Protein AF-A0A258JE31-F1 (afdb_monomer_lite)

Radius of gyration: 30.93 Å; chains: 1; bounding box: 71×63×74 Å

pLDDT: mean 83.49, std 15.11, range [40.56, 97.75]

Foldseek 3Di:
DPVVVVVVVVVVVVVVVPDPPPPPDDDDPPPQQAADPLLVVLLVCCLPPPPCLVVFPSSDPVLPPDSSSVRVVSPPDDSQRSNVVRDDPDPPPNPQDDDDDPPDPPDVCNNVVVDDDQQWDWDWDQPDPVSPDIDTDTPDGHPPGNVNVD

Sequence (150 aa):
MKLKYLILILLVGLAFTSCSKDSDSDSDSNETVVPDEINDFVWKAMNSWYYWQSNVANLSDSKITSSNNYANFINGKTPDALFYSLLYQRGTVDKFSWIENSNEVVNVSKIAEVKKSGGFSYGVYPKDAASINLVALINYVVPGSAADLA

Secondary structure (DSSP, 8-state):
--HHHHHHHHHHHHHTS----------------PPPHHHHHHHHHHHHH-TTGGG-GGGSGGGGGSHHHHHHHHTTS-HHHHHHHTSSSBTTTB-S-----S-S---HHHHTT-----SEEEEEEESSTTS-SEEEEEEEE-TTSTTT--

Structure (mmCIF, N/CA/C/O backbone):
data_AF-A0A258JE31-F1
#
_entry.id   AF-A0A258JE31-F1
#
loop_
_atom_site.group_PDB
_atom_site.id
_atom_site.type_symbol
_atom_site.label_atom_id
_atom_site.label_alt_id
_atom_site.label_comp_id
_atom_site.label_asym_id
_atom_site.label_entity_id
_atom_site.label_seq_id
_atom_site.pdbx_PDB_ins_code
_atom_site.Cartn_x
_atom_site.Cartn_y
_atom_site.Cartn_z
_atom_site.occupancy
_atom_site.B_iso_or_equiv
_atom_site.auth_seq_id
_atom_site.auth_comp_id
_atom_site.auth_asym_id
_atom_site.auth_atom_id
_atom_site.pdbx_PDB_model_num
ATOM 1 N N . MET A 1 1 ? -33.843 49.258 38.416 1.00 54.94 1 MET A N 1
ATOM 2 C CA . MET A 1 1 ? -33.015 49.046 37.203 1.00 54.94 1 MET A CA 1
ATOM 3 C C . MET A 1 1 ? -33.935 48.713 36.038 1.00 54.94 1 MET A C 1
ATOM 5 O O . MET A 1 1 ? -34.836 47.908 36.224 1.00 54.94 1 MET A O 1
ATOM 9 N N . LYS A 1 2 ? -33.799 49.378 34.880 1.00 67.19 2 LYS A N 1
ATOM 10 C CA . LYS A 1 2 ? -34.720 49.165 33.745 1.00 67.19 2 LYS A CA 1
ATOM 11 C C . LYS A 1 2 ? -34.589 47.719 33.242 1.00 67.19 2 LYS A C 1
ATOM 13 O O . LYS A 1 2 ? -33.467 47.260 33.065 1.00 67.19 2 LYS A O 1
ATOM 18 N N . LEU A 1 3 ? -35.712 47.043 32.979 1.00 76.75 3 LEU A N 1
ATOM 19 C CA . LEU A 1 3 ? -35.808 45.629 32.562 1.00 76.75 3 LEU A CA 1
ATOM 20 C C . LEU A 1 3 ? -34.824 45.238 31.437 1.00 76.75 3 LEU A C 1
ATOM 22 O O . LEU A 1 3 ? -34.307 44.128 31.410 1.00 76.75 3 LEU A O 1
ATOM 26 N N . LYS A 1 4 ? -34.487 46.196 30.565 1.00 70.75 4 LYS A N 1
ATOM 27 C CA . LYS A 1 4 ? -33.494 46.054 29.488 1.00 70.75 4 LYS A CA 1
ATOM 28 C C . LYS A 1 4 ? -32.082 45.708 29.989 1.00 70.75 4 LYS A C 1
ATOM 30 O O . LYS A 1 4 ? -31.396 44.918 29.355 1.00 70.75 4 LYS A O 1
ATOM 35 N N . TYR A 1 5 ? -31.663 46.257 31.129 1.00 79.19 5 TYR A N 1
ATOM 36 C CA . TYR A 1 5 ? -30.357 45.953 31.725 1.00 79.19 5 TYR A CA 1
ATOM 37 C C . TYR A 1 5 ? -30.337 44.570 32.382 1.00 79.19 5 TYR A C 1
ATOM 39 O O . TYR A 1 5 ? -29.302 43.918 32.391 1.00 79.19 5 TYR A O 1
ATOM 47 N N . LEU A 1 6 ? -31.486 44.099 32.875 1.00 78.69 6 LEU A N 1
ATOM 48 C CA . LEU A 1 6 ? -31.613 42.774 33.483 1.00 78.69 6 LEU A CA 1
ATOM 49 C C . LEU A 1 6 ? -31.505 41.665 32.422 1.00 78.69 6 LEU A C 1
ATOM 51 O O . LEU A 1 6 ? -30.818 40.673 32.642 1.00 78.69 6 LEU A O 1
ATOM 55 N N . ILE A 1 7 ? -32.087 41.882 31.238 1.00 81.31 7 ILE A N 1
ATOM 56 C CA . ILE A 1 7 ? -31.963 40.969 30.088 1.00 81.31 7 ILE A CA 1
ATOM 57 C C . ILE A 1 7 ? -30.520 40.927 29.559 1.00 81.31 7 ILE A C 1
ATOM 59 O O . ILE A 1 7 ? -30.019 39.854 29.231 1.00 81.31 7 ILE A O 1
ATOM 63 N N . LEU A 1 8 ? -29.830 42.072 29.517 1.00 79.31 8 LEU A N 1
ATOM 64 C CA . LEU A 1 8 ? -28.434 42.142 29.072 1.00 79.31 8 LEU A CA 1
ATOM 65 C C . LEU A 1 8 ? -27.493 41.376 30.019 1.00 79.31 8 LEU A C 1
ATOM 67 O O . LEU A 1 8 ? -26.612 40.657 29.561 1.00 79.31 8 LEU A O 1
ATOM 71 N N . ILE A 1 9 ? -27.706 41.493 31.333 1.00 81.44 9 ILE A N 1
ATOM 72 C CA . ILE A 1 9 ? -26.916 40.780 32.349 1.00 81.44 9 ILE A CA 1
ATOM 73 C C . ILE A 1 9 ? -27.162 39.267 32.276 1.00 81.44 9 ILE A C 1
ATOM 75 O O . ILE A 1 9 ? -26.215 38.492 32.389 1.00 81.44 9 ILE A O 1
ATOM 79 N N . LEU A 1 10 ? -28.405 38.843 32.024 1.00 79.81 10 LEU A N 1
ATOM 80 C CA . LEU A 1 10 ? -28.740 37.432 31.832 1.00 79.81 10 LEU A CA 1
ATOM 81 C C . LEU A 1 10 ? -28.032 36.851 30.596 1.00 79.81 10 LEU A C 1
ATOM 83 O O . LEU A 1 10 ? -27.418 35.793 30.685 1.00 79.81 10 LEU A O 1
ATOM 87 N N . LEU A 1 11 ? -28.050 37.562 29.464 1.00 77.69 11 LEU A N 1
ATOM 88 C CA . LEU A 1 11 ? -27.433 37.096 28.216 1.00 77.69 11 LEU A CA 1
ATOM 89 C C . LEU A 1 11 ? -25.903 36.961 28.329 1.00 77.69 11 LEU A C 1
ATOM 91 O O . LEU A 1 11 ? -25.328 35.999 27.826 1.00 77.69 11 LEU A O 1
ATOM 95 N N . VAL A 1 12 ? -25.248 37.897 29.026 1.00 78.00 12 VAL A N 1
ATOM 96 C CA . VAL A 1 12 ? -23.799 37.844 29.285 1.00 78.00 12 VAL A CA 1
ATOM 97 C C . VAL A 1 12 ? -23.451 36.727 30.276 1.00 78.00 12 VAL A C 1
ATOM 99 O O . VAL A 1 12 ? -22.416 36.088 30.124 1.00 78.00 12 VAL A O 1
ATOM 102 N N . GLY A 1 13 ? -24.325 36.430 31.244 1.00 76.06 13 GLY A N 1
ATOM 103 C CA . GLY A 1 13 ? -24.140 35.323 32.188 1.00 76.06 13 GLY A CA 1
ATOM 104 C C . GLY A 1 13 ? -24.158 33.940 31.528 1.00 76.06 13 GLY A C 1
ATOM 105 O O . GLY A 1 13 ? -23.330 33.097 31.868 1.00 76.06 13 GLY A O 1
ATOM 106 N N . LEU A 1 14 ? -25.038 33.709 30.544 1.00 71.19 14 LEU A N 1
ATOM 107 C CA . LEU A 1 14 ? -25.089 32.425 29.829 1.00 71.19 14 LEU A CA 1
ATOM 108 C C . LEU A 1 14 ? -23.848 32.169 28.954 1.00 71.19 14 LEU A C 1
ATOM 110 O O . LEU A 1 14 ? -23.468 31.011 28.777 1.00 71.19 14 LEU A O 1
ATOM 114 N N . ALA A 1 15 ? -23.171 33.216 28.467 1.00 69.75 15 ALA A N 1
ATOM 115 C CA . ALA A 1 15 ? -21.972 33.080 27.634 1.00 69.75 15 ALA A CA 1
ATOM 116 C C . ALA A 1 15 ? -20.765 32.467 28.377 1.00 69.75 15 ALA A C 1
ATOM 118 O O . ALA A 1 15 ? -19.883 31.898 27.739 1.00 69.75 15 ALA A O 1
ATOM 119 N N . PHE A 1 16 ? -20.738 32.520 29.716 1.00 63.50 16 PHE A N 1
ATOM 120 C CA . PHE A 1 16 ? -19.674 31.919 30.533 1.00 63.50 16 PHE A CA 1
ATOM 121 C C . PHE A 1 16 ? -19.959 30.471 30.967 1.00 63.50 16 PHE A C 1
ATOM 123 O O . PHE A 1 16 ? -19.114 29.854 31.609 1.00 63.50 16 PHE A O 1
ATOM 130 N N . THR A 1 17 ? -21.114 29.901 30.603 1.00 65.44 17 THR A N 1
ATOM 131 C CA . THR A 1 17 ? -21.484 28.519 30.977 1.00 65.44 17 THR A CA 1
ATOM 132 C C . THR A 1 17 ? -21.013 27.454 29.979 1.00 65.44 17 THR A C 1
ATOM 134 O O . THR A 1 17 ? -21.121 26.267 30.262 1.00 65.44 17 THR A O 1
ATOM 137 N N . SER A 1 18 ? -20.420 27.844 28.842 1.00 58.00 18 SER A N 1
ATOM 138 C CA . SER A 1 18 ? -19.983 26.909 27.787 1.00 58.00 18 SER A CA 1
ATOM 139 C C . SER A 1 18 ? -18.601 26.274 28.021 1.00 58.00 18 SER A C 1
ATOM 141 O O . SER A 1 18 ? -17.987 25.773 27.081 1.00 58.00 18 SER A O 1
ATOM 143 N N . CYS A 1 19 ? -18.089 26.289 29.252 1.00 60.62 19 CYS A N 1
ATOM 144 C CA . CYS A 1 19 ? -16.844 25.609 29.604 1.00 60.62 19 CYS A CA 1
ATOM 145 C C . CYS A 1 19 ? -17.129 24.526 30.649 1.00 60.62 19 CYS A C 1
ATOM 147 O O . CYS A 1 19 ? -16.743 24.646 31.810 1.00 60.62 19 CYS A O 1
ATOM 149 N N . SER A 1 20 ? -17.829 23.466 30.241 1.00 59.19 20 SER A N 1
ATOM 150 C CA . SER A 1 20 ? -17.734 22.184 30.935 1.00 59.19 20 SER A CA 1
ATOM 151 C C . SER A 1 20 ? -16.407 21.552 30.523 1.00 59.19 20 SER A C 1
ATOM 153 O O . SER A 1 20 ? -16.285 20.961 29.452 1.00 59.19 20 SER A O 1
ATOM 155 N N . LYS A 1 21 ? -15.377 21.717 31.353 1.00 52.28 21 LYS A N 1
ATOM 156 C CA . LYS A 1 21 ? -14.324 20.706 31.390 1.00 52.28 21 LYS A CA 1
ATOM 157 C C . LYS A 1 21 ? -14.984 19.475 31.987 1.00 52.28 21 LYS A C 1
ATOM 159 O O . LYS A 1 21 ? -15.383 19.537 33.148 1.00 52.28 21 LYS A O 1
ATOM 164 N N . ASP A 1 22 ? -15.115 18.414 31.198 1.00 49.81 22 ASP A N 1
ATOM 165 C CA . ASP A 1 22 ? -15.256 17.074 31.753 1.00 49.81 22 ASP A CA 1
ATOM 166 C C . ASP A 1 22 ? -14.031 16.864 32.642 1.00 49.81 22 ASP A C 1
ATOM 168 O O . ASP A 1 22 ? -12.906 16.652 32.190 1.00 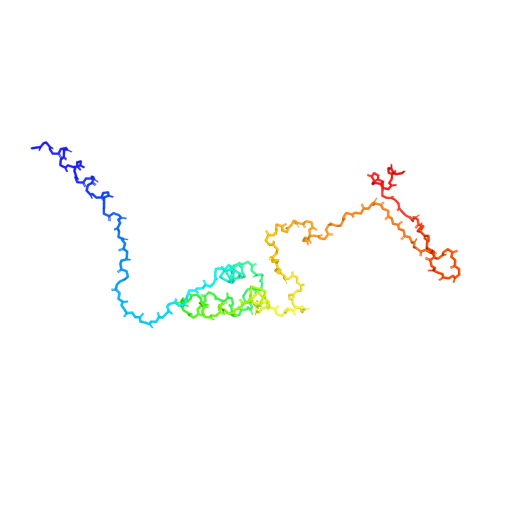49.81 22 ASP A O 1
ATOM 172 N N . SER A 1 23 ? -14.217 17.107 33.933 1.00 47.44 23 SER A N 1
ATOM 173 C CA . SER A 1 23 ? -13.282 16.680 34.949 1.00 47.44 23 SER A CA 1
ATOM 174 C C . SER A 1 23 ? -13.490 15.182 35.073 1.00 47.44 23 SER A C 1
ATOM 176 O O . SER A 1 23 ? -14.319 14.745 35.869 1.00 47.44 23 SER A O 1
ATOM 178 N N . ASP A 1 24 ? -12.755 14.425 34.257 1.00 48.91 24 ASP A N 1
ATOM 179 C CA . ASP A 1 24 ? -12.493 13.011 34.491 1.00 48.91 24 ASP A CA 1
ATOM 180 C C . ASP A 1 24 ? -11.823 12.908 35.862 1.00 48.91 24 ASP A C 1
ATOM 182 O O . ASP A 1 24 ? -10.625 13.113 36.057 1.00 48.91 24 ASP A O 1
ATOM 186 N N . SER A 1 25 ? -12.662 12.721 36.865 1.00 53.06 25 SER A N 1
ATOM 187 C CA . SER A 1 25 ? -12.295 12.377 38.221 1.00 53.06 25 SER A CA 1
ATOM 188 C C . SER A 1 25 ? -13.105 11.144 38.544 1.00 53.06 25 SER A C 1
ATOM 190 O O . SER A 1 25 ? -14.158 11.244 39.154 1.00 53.06 25 SER A O 1
ATOM 192 N N . ASP A 1 26 ? -12.623 9.998 38.079 1.00 42.78 26 ASP A N 1
ATOM 193 C CA . ASP A 1 26 ? -12.615 8.827 38.933 1.00 42.78 26 ASP A CA 1
ATOM 194 C C . ASP A 1 26 ? -11.519 7.855 38.514 1.00 42.78 26 ASP A C 1
ATOM 196 O O . ASP A 1 26 ? -11.325 7.494 37.356 1.00 42.78 26 ASP A O 1
ATOM 200 N N . SER A 1 27 ? -10.763 7.502 39.540 1.00 44.00 27 SER A N 1
ATOM 201 C CA . SER A 1 27 ? -9.782 6.448 39.616 1.00 44.00 27 SER A CA 1
ATOM 202 C C . SER A 1 27 ? -10.316 5.133 39.056 1.00 44.00 27 SER A C 1
ATOM 204 O O . SER A 1 27 ? -11.028 4.405 39.739 1.00 44.00 27 SER A O 1
ATOM 206 N N . ASP A 1 28 ? -9.864 4.774 37.864 1.00 40.56 28 ASP A N 1
ATOM 207 C CA . ASP A 1 28 ? -9.651 3.376 37.538 1.00 40.56 28 ASP A CA 1
ATOM 208 C C . ASP A 1 28 ? -8.247 3.251 36.958 1.00 40.56 28 ASP A C 1
ATOM 210 O O . ASP A 1 28 ? -7.898 3.859 35.949 1.00 40.56 28 ASP A O 1
ATOM 214 N N . SER A 1 29 ? -7.399 2.498 37.644 1.00 43.31 29 SER A N 1
ATOM 215 C CA . SER A 1 29 ? -6.040 2.152 37.230 1.00 43.31 29 SER A CA 1
ATOM 216 C C . SER A 1 29 ? -6.039 1.157 36.063 1.00 43.31 29 SER A C 1
ATOM 218 O O . SER A 1 29 ? -5.246 0.219 36.036 1.00 43.31 29 SER A O 1
ATOM 220 N N . ASN A 1 30 ? -6.947 1.339 35.111 1.00 50.06 30 ASN A N 1
ATOM 221 C CA . ASN A 1 30 ? -6.887 0.724 33.805 1.00 50.06 30 ASN A CA 1
ATOM 222 C C . ASN A 1 30 ? -6.186 1.748 32.919 1.00 50.06 30 ASN A C 1
ATOM 224 O O . ASN A 1 30 ? -6.796 2.741 32.539 1.00 50.06 30 ASN A O 1
ATOM 228 N N . GLU A 1 31 ? -4.891 1.556 32.651 1.00 58.56 31 GLU A N 1
ATOM 229 C CA . GLU A 1 31 ? -4.187 2.340 31.633 1.00 58.56 31 GLU A CA 1
ATOM 230 C C . GLU A 1 31 ? -5.026 2.319 30.352 1.00 58.56 31 GLU A C 1
ATOM 232 O O . GLU A 1 31 ? -5.123 1.294 29.675 1.00 58.56 31 GLU A O 1
ATOM 237 N N . THR A 1 32 ? -5.698 3.429 30.048 1.00 66.88 32 THR A N 1
ATOM 238 C CA . THR A 1 32 ? -6.474 3.557 28.822 1.00 66.88 32 THR A CA 1
ATOM 239 C C . THR A 1 32 ? -5.480 3.501 27.675 1.00 66.88 32 THR A C 1
ATOM 241 O O . THR A 1 32 ? -4.732 4.453 27.451 1.00 66.88 32 THR A O 1
ATOM 244 N N . VAL A 1 33 ? -5.418 2.366 26.976 1.00 82.06 33 VAL A N 1
ATOM 245 C CA . VAL A 1 33 ? -4.473 2.198 25.874 1.00 82.06 33 VAL A CA 1
ATOM 246 C C . VAL A 1 33 ? -4.906 3.135 24.752 1.00 82.06 33 VAL A C 1
ATOM 248 O O . VAL A 1 33 ? -5.991 2.994 24.187 1.00 82.06 33 VAL A O 1
ATOM 251 N N . VAL A 1 34 ? -4.064 4.124 24.457 1.00 89.38 34 VAL A N 1
ATOM 252 C CA . VAL A 1 34 ? -4.301 5.098 23.388 1.00 89.38 34 VAL A CA 1
ATOM 253 C C . VAL A 1 34 ? -3.829 4.495 22.059 1.00 89.38 34 VAL A C 1
ATOM 255 O O . VAL A 1 34 ? -2.730 3.935 22.018 1.00 89.38 34 VAL A O 1
ATOM 258 N N . PRO A 1 35 ? -4.625 4.560 20.976 1.00 91.69 35 PRO A N 1
ATOM 259 C CA . PRO A 1 35 ? -4.191 4.096 19.663 1.00 91.69 35 PRO A CA 1
ATOM 260 C C . PRO A 1 35 ? -3.017 4.937 19.143 1.00 91.69 35 PRO A C 1
ATOM 262 O O . PRO A 1 35 ? -3.058 6.163 19.211 1.00 91.69 35 PRO A O 1
ATOM 265 N N . ASP A 1 36 ? -1.992 4.285 18.599 1.00 94.88 36 ASP A N 1
ATOM 266 C CA . ASP A 1 36 ? -0.911 4.951 17.874 1.00 94.88 36 ASP A CA 1
ATOM 267 C C . ASP A 1 36 ? -1.480 5.696 16.658 1.00 94.88 36 ASP A C 1
ATOM 269 O O . ASP A 1 36 ? -2.203 5.113 15.851 1.00 94.88 36 ASP A O 1
ATOM 273 N N . GLU A 1 37 ? -1.163 6.986 16.531 1.00 94.62 37 GLU A N 1
ATOM 274 C CA . GLU A 1 37 ? -1.783 7.874 15.540 1.00 94.62 37 GLU A CA 1
ATOM 275 C C . GLU A 1 37 ? -1.518 7.430 14.095 1.00 94.62 37 GLU A C 1
ATOM 277 O O . GLU A 1 37 ? -2.396 7.535 13.235 1.00 94.62 37 GLU A O 1
ATOM 282 N N . ILE A 1 38 ? -0.322 6.900 13.816 1.00 94.06 38 ILE A N 1
ATOM 283 C CA . ILE A 1 38 ? 0.059 6.468 12.468 1.00 94.06 38 ILE A CA 1
ATOM 284 C C . ILE A 1 38 ? -0.682 5.178 12.118 1.00 94.06 38 ILE A C 1
ATOM 286 O O . ILE A 1 38 ? -1.265 5.058 11.039 1.00 94.06 38 ILE A O 1
ATOM 290 N N . ASN A 1 39 ? -0.705 4.219 13.038 1.00 95.94 39 ASN A N 1
ATOM 291 C CA . ASN A 1 39 ? -1.441 2.975 12.858 1.00 95.94 39 ASN A CA 1
ATOM 292 C C . ASN A 1 39 ? -2.958 3.203 12.780 1.00 95.94 39 ASN A C 1
ATOM 294 O O . ASN A 1 39 ? -3.636 2.529 12.002 1.00 95.94 39 ASN A O 1
ATOM 298 N N . ASP A 1 40 ? -3.490 4.166 13.534 1.00 96.38 40 ASP A N 1
ATOM 299 C CA . ASP A 1 40 ? -4.894 4.575 13.471 1.00 96.38 40 ASP A CA 1
ATOM 300 C C . ASP A 1 40 ? -5.238 5.148 12.094 1.00 96.38 40 ASP A C 1
ATOM 302 O O . ASP A 1 40 ? -6.233 4.751 11.483 1.00 96.38 40 ASP A O 1
ATOM 306 N N . PHE A 1 41 ? -4.372 6.011 11.555 1.00 95.25 41 PHE A N 1
ATOM 307 C CA . PHE A 1 41 ? -4.503 6.516 10.193 1.00 95.25 41 PHE A CA 1
ATOM 308 C C . PHE A 1 41 ? -4.490 5.382 9.158 1.00 95.25 41 PHE A C 1
ATOM 310 O O . PHE A 1 41 ? -5.382 5.325 8.309 1.00 95.25 41 PHE A O 1
ATOM 317 N N . VAL A 1 42 ? -3.528 4.454 9.245 1.00 96.00 42 VAL A N 1
ATOM 318 C CA . VAL A 1 42 ? -3.435 3.304 8.330 1.00 96.00 42 VAL A CA 1
ATOM 319 C C . VAL A 1 42 ? -4.707 2.465 8.385 1.00 96.00 42 VAL A C 1
ATOM 321 O O . VAL A 1 42 ? -5.302 2.183 7.343 1.00 96.00 42 VAL A O 1
ATOM 324 N N . TRP A 1 43 ? -5.162 2.091 9.583 1.00 97.50 43 TRP A N 1
ATOM 325 C CA . TRP A 1 43 ? -6.348 1.253 9.729 1.00 97.50 43 TRP A CA 1
ATOM 326 C C . TRP A 1 43 ? -7.603 1.950 9.198 1.00 97.50 43 TRP A C 1
ATOM 328 O O . TRP A 1 43 ? -8.340 1.347 8.421 1.00 97.50 43 TRP A O 1
ATOM 338 N N . LYS A 1 44 ? -7.825 3.226 9.542 1.00 96.19 44 LYS A N 1
ATOM 339 C CA . LYS A 1 44 ? -8.983 4.002 9.066 1.00 96.19 44 LYS A CA 1
ATOM 340 C C . LYS A 1 44 ? -8.970 4.197 7.554 1.00 96.19 44 LYS A C 1
ATOM 342 O O . LYS A 1 44 ? -10.006 4.047 6.908 1.00 96.19 44 LYS A O 1
ATOM 347 N N . ALA A 1 45 ? -7.809 4.491 6.969 1.00 95.56 45 ALA A N 1
ATOM 348 C CA . ALA A 1 45 ? -7.672 4.616 5.522 1.00 95.56 45 ALA A CA 1
ATOM 349 C C . ALA A 1 45 ? -8.026 3.298 4.820 1.00 95.56 45 ALA A C 1
ATOM 351 O O . ALA A 1 45 ? -8.769 3.303 3.839 1.00 95.56 45 ALA A O 1
ATOM 352 N N . MET A 1 46 ? -7.565 2.164 5.355 1.00 97.38 46 MET A N 1
ATOM 353 C CA . MET A 1 46 ? -7.914 0.850 4.819 1.00 97.38 46 MET A CA 1
ATOM 354 C C . MET A 1 46 ? -9.388 0.501 5.034 1.00 97.38 46 MET A C 1
ATOM 356 O O . MET A 1 46 ? -10.038 0.018 4.116 1.00 97.38 46 MET A O 1
ATOM 360 N N . ASN A 1 47 ? -9.950 0.779 6.206 1.00 97.06 47 ASN A N 1
ATOM 361 C CA . ASN A 1 47 ? -11.368 0.563 6.481 1.00 97.06 47 ASN A CA 1
ATOM 362 C C . ASN A 1 47 ? -12.274 1.394 5.546 1.00 97.06 47 ASN A C 1
ATOM 364 O O . ASN A 1 47 ? -13.324 0.915 5.135 1.00 97.06 47 ASN A O 1
ATOM 368 N N . SER A 1 48 ? -11.856 2.599 5.148 1.00 95.31 48 SER A N 1
ATOM 369 C CA . SER A 1 48 ? -12.681 3.476 4.310 1.00 95.31 48 SER A CA 1
ATOM 370 C C . SER A 1 48 ? -12.467 3.309 2.800 1.00 95.31 48 SER A C 1
ATOM 372 O O . SER A 1 48 ? -13.437 3.401 2.050 1.00 95.31 48 SER A O 1
ATOM 374 N N . TRP A 1 49 ? -11.230 3.112 2.335 1.00 95.00 49 TRP A N 1
ATOM 375 C CA . TRP A 1 49 ? -10.880 3.217 0.906 1.00 95.00 49 TRP A CA 1
ATOM 376 C C . TRP A 1 49 ? -10.427 1.906 0.269 1.00 95.00 49 TRP A C 1
ATOM 378 O O . TRP A 1 49 ? -10.276 1.835 -0.953 1.00 95.00 49 TRP A O 1
ATOM 388 N N . TYR A 1 50 ? -10.174 0.867 1.062 1.00 96.81 50 TYR A N 1
ATOM 389 C CA . TYR A 1 50 ? -9.669 -0.384 0.520 1.00 96.81 50 TYR A CA 1
ATOM 390 C C . TYR A 1 50 ? -10.758 -1.126 -0.258 1.00 96.81 50 TYR A C 1
ATOM 392 O O . TYR A 1 50 ? -11.806 -1.474 0.281 1.00 96.81 50 TYR A O 1
ATOM 400 N N . TYR A 1 51 ? -10.487 -1.425 -1.528 1.00 96.19 51 TYR A N 1
ATOM 401 C CA . TYR A 1 51 ? -11.457 -2.062 -2.422 1.00 96.19 51 TYR A CA 1
ATOM 402 C C . TYR A 1 51 ? -11.992 -3.402 -1.881 1.00 96.19 51 TYR A C 1
ATOM 404 O O . TYR A 1 51 ? -13.187 -3.675 -1.972 1.00 96.19 51 TYR A O 1
ATOM 412 N N . TRP A 1 52 ? -11.130 -4.220 -1.266 1.00 97.19 52 TRP A N 1
ATOM 413 C CA . TRP A 1 52 ? -11.506 -5.521 -0.693 1.00 97.19 52 TRP A CA 1
ATOM 414 C C . TRP A 1 52 ? -11.846 -5.460 0.801 1.00 97.19 52 TRP A C 1
ATOM 416 O O . TRP A 1 52 ? -11.809 -6.489 1.476 1.00 97.19 52 TRP A O 1
ATOM 426 N N . GLN A 1 53 ? -12.177 -4.284 1.342 1.00 96.50 53 GLN A N 1
ATOM 427 C CA . GLN A 1 53 ? -12.464 -4.119 2.770 1.00 96.50 53 GLN A CA 1
ATOM 428 C C . GLN A 1 53 ? -13.497 -5.130 3.287 1.00 96.50 53 GLN A C 1
ATOM 430 O O . GLN A 1 53 ? -13.266 -5.766 4.316 1.00 96.50 53 GLN A O 1
ATOM 435 N N . SER A 1 54 ? -14.572 -5.366 2.528 1.00 96.56 54 SER A N 1
ATOM 436 C CA . SER A 1 54 ? -15.641 -6.306 2.903 1.00 96.56 54 SER A CA 1
ATOM 437 C C . SER A 1 54 ? -15.178 -7.761 3.071 1.00 96.56 54 SER A C 1
ATOM 439 O O . SER A 1 54 ? -15.839 -8.555 3.739 1.00 96.56 54 SER A O 1
ATOM 441 N N . ASN A 1 55 ? -14.030 -8.127 2.494 1.00 97.38 55 ASN A N 1
ATOM 442 C CA . ASN A 1 55 ? -13.460 -9.468 2.577 1.00 97.38 55 ASN A CA 1
ATOM 443 C C . ASN A 1 55 ? -12.462 -9.631 3.734 1.00 97.38 55 ASN A C 1
ATOM 445 O O . ASN A 1 55 ? -11.969 -10.738 3.964 1.00 97.38 55 ASN A O 1
ATOM 449 N N . VAL A 1 56 ? -12.157 -8.557 4.467 1.00 96.62 56 VAL A N 1
ATOM 450 C CA . VAL A 1 56 ? -11.171 -8.548 5.550 1.00 96.62 56 VAL A CA 1
ATOM 451 C C . VAL A 1 56 ? -11.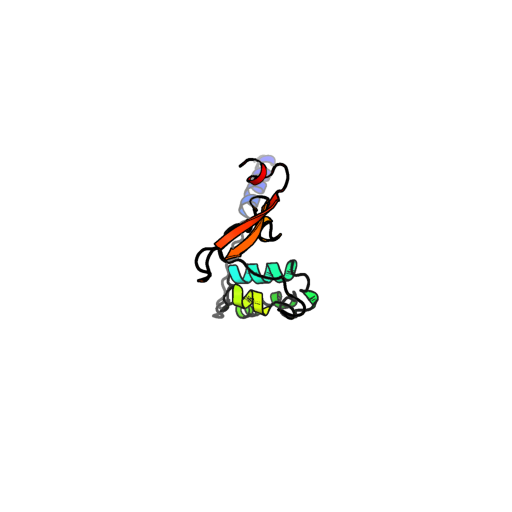873 -8.264 6.873 1.00 96.62 56 VAL A C 1
ATOM 453 O O . VAL A 1 56 ? -12.142 -7.123 7.232 1.00 96.62 56 VAL A O 1
ATOM 456 N N . ALA A 1 57 ? -12.105 -9.312 7.667 1.00 95.75 57 ALA A N 1
ATOM 457 C CA . ALA A 1 57 ? -12.789 -9.196 8.962 1.00 95.75 57 ALA A CA 1
ATOM 458 C C . ALA A 1 57 ? -12.105 -8.214 9.937 1.00 95.75 57 ALA A C 1
ATOM 460 O O . ALA A 1 57 ? -12.756 -7.606 10.787 1.00 95.75 57 ALA A O 1
ATOM 461 N N . ASN A 1 58 ? -10.786 -8.036 9.813 1.00 95.44 58 ASN A N 1
ATOM 462 C CA . ASN A 1 58 ? -10.027 -7.094 10.632 1.00 95.44 58 ASN A CA 1
ATOM 463 C C . ASN A 1 58 ? -10.201 -5.620 10.240 1.00 95.44 58 ASN A C 1
ATOM 465 O O . ASN A 1 58 ? -9.763 -4.760 10.997 1.00 95.44 58 ASN A O 1
ATOM 469 N N . LEU A 1 59 ? -10.870 -5.335 9.122 1.00 96.62 59 LEU A N 1
ATOM 470 C CA . LEU A 1 59 ? -11.272 -3.993 8.705 1.00 96.62 59 LEU A CA 1
ATOM 471 C C . LEU A 1 59 ? -12.757 -3.715 8.971 1.00 96.62 59 LEU A C 1
ATOM 473 O O . LEU A 1 59 ? -13.271 -2.715 8.495 1.00 96.62 59 LEU A O 1
ATOM 477 N N . SER A 1 60 ? -13.470 -4.579 9.696 1.00 94.94 60 SER A N 1
ATOM 478 C CA . SER A 1 60 ? -14.872 -4.342 10.062 1.00 94.94 60 SER A CA 1
ATOM 479 C C . SER A 1 60 ? -15.014 -3.187 11.060 1.00 94.94 60 SER A C 1
ATOM 481 O O . SER A 1 60 ? -14.260 -3.120 12.033 1.00 94.94 60 SER A O 1
ATOM 483 N N . ASP A 1 61 ? -16.055 -2.366 10.910 1.00 93.00 61 ASP A N 1
ATOM 484 C CA . ASP A 1 61 ? -16.424 -1.302 11.863 1.00 93.00 61 ASP A CA 1
ATOM 485 C C . ASP A 1 61 ? -16.701 -1.846 13.270 1.00 93.00 61 ASP A C 1
ATOM 487 O O . ASP A 1 61 ? -16.576 -1.146 14.273 1.00 93.00 61 ASP A O 1
ATOM 491 N N . SER A 1 62 ? -16.994 -3.143 13.390 1.00 91.75 62 SER A N 1
ATOM 492 C CA . SER A 1 62 ? -17.113 -3.795 14.694 1.00 91.75 62 SER A CA 1
ATOM 493 C C . SER A 1 62 ? -15.828 -3.689 15.533 1.00 91.75 62 SER A C 1
ATOM 495 O O . SER A 1 62 ? -15.893 -3.831 16.753 1.00 91.75 62 SER A O 1
ATOM 497 N N . LYS A 1 63 ? -14.661 -3.434 14.919 1.00 88.56 63 LYS A N 1
ATOM 498 C CA . LYS A 1 63 ? -13.377 -3.284 15.621 1.00 88.56 63 LYS A CA 1
ATOM 499 C C . LYS A 1 63 ? -13.285 -2.020 16.468 1.00 88.56 63 LYS A C 1
ATOM 501 O O . LYS A 1 63 ? -12.619 -2.064 17.494 1.00 88.56 63 LYS A O 1
ATOM 506 N N . ILE A 1 64 ? -13.973 -0.946 16.086 1.00 89.50 64 ILE A N 1
ATOM 507 C CA . ILE A 1 64 ? -13.916 0.345 16.794 1.00 89.50 64 ILE A CA 1
ATOM 508 C C . ILE A 1 64 ? -14.965 0.472 17.906 1.00 89.50 64 ILE A C 1
ATOM 510 O O . ILE A 1 64 ? -15.034 1.491 18.581 1.00 89.50 64 ILE A O 1
ATOM 514 N N . THR A 1 65 ? -15.770 -0.569 18.137 1.00 90.88 65 THR A N 1
ATOM 515 C CA . THR A 1 65 ? -16.804 -0.574 19.189 1.00 90.88 65 THR A CA 1
ATOM 516 C C . THR A 1 65 ? -16.228 -0.549 20.607 1.00 90.88 65 THR A C 1
ATOM 518 O O . THR A 1 65 ? -16.901 -0.115 21.537 1.00 90.88 65 THR A O 1
ATOM 521 N N . SER A 1 66 ? -14.982 -0.997 20.782 1.00 90.06 66 SER A N 1
ATOM 522 C CA . SER A 1 66 ? -14.251 -0.944 22.046 1.00 90.06 66 SER A CA 1
ATOM 523 C C . SER A 1 66 ? -12.895 -0.286 21.822 1.00 90.06 66 SER A C 1
ATOM 525 O O . SER A 1 66 ? -12.002 -0.889 21.225 1.00 90.06 66 SER A O 1
ATOM 527 N N . SER A 1 67 ? -12.731 0.936 22.336 1.00 88.81 67 SER A N 1
ATOM 528 C CA . SER A 1 67 ? -11.511 1.734 22.161 1.00 88.81 67 SER A CA 1
ATOM 529 C C . SER A 1 67 ? -10.258 1.008 22.651 1.00 88.81 67 SER A C 1
ATOM 531 O O . SER A 1 67 ? -9.241 1.022 21.968 1.00 88.81 67 SER A O 1
ATOM 533 N N . ASN A 1 68 ? -10.345 0.301 23.784 1.00 91.38 68 ASN A N 1
ATOM 534 C CA . ASN A 1 68 ? -9.205 -0.431 24.336 1.00 91.38 68 ASN A CA 1
ATOM 535 C C . ASN A 1 68 ? -8.814 -1.632 23.458 1.00 91.38 68 ASN A C 1
ATOM 537 O O . ASN A 1 68 ? -7.639 -1.849 23.177 1.00 91.38 68 ASN A O 1
ATOM 541 N N . ASN A 1 69 ? -9.792 -2.404 22.969 1.00 91.50 69 ASN A N 1
ATOM 542 C CA . ASN A 1 69 ? -9.516 -3.529 22.068 1.00 91.50 69 ASN A CA 1
ATOM 543 C C . ASN A 1 69 ? -8.962 -3.056 20.722 1.00 91.50 69 ASN A C 1
ATOM 545 O O . ASN A 1 69 ? -8.082 -3.705 20.160 1.00 91.50 69 ASN A O 1
ATOM 549 N N . TYR A 1 70 ? -9.466 -1.931 20.217 1.00 94.25 70 TYR A N 1
ATOM 550 C CA . TYR A 1 70 ? -8.978 -1.307 18.995 1.00 94.25 70 TYR A CA 1
ATOM 551 C C . TYR A 1 70 ? -7.525 -0.846 19.138 1.00 94.25 70 TYR A C 1
ATOM 553 O O . TYR A 1 70 ? -6.680 -1.238 18.333 1.00 94.25 70 TYR A O 1
ATOM 561 N N . ALA A 1 71 ? -7.219 -0.092 20.197 1.00 94.56 71 ALA A N 1
ATOM 562 C CA . ALA A 1 71 ? -5.869 0.376 20.471 1.00 94.56 71 ALA A CA 1
ATOM 563 C C . ALA A 1 71 ? -4.899 -0.803 20.618 1.00 94.56 71 ALA A C 1
ATOM 565 O O . ALA A 1 71 ? -3.884 -0.857 19.934 1.00 94.56 71 ALA A O 1
ATOM 566 N N . ASN A 1 72 ? -5.262 -1.823 21.401 1.00 93.44 72 ASN A N 1
ATOM 567 C CA . ASN A 1 72 ? -4.458 -3.041 21.543 1.00 93.44 72 ASN A CA 1
ATOM 568 C C . ASN A 1 72 ? -4.273 -3.806 20.223 1.00 93.44 72 ASN A C 1
ATOM 570 O O . ASN A 1 72 ? -3.243 -4.446 20.011 1.00 93.44 72 ASN A O 1
ATOM 574 N N . PHE A 1 73 ? -5.261 -3.763 19.328 1.00 93.75 73 PHE A N 1
ATOM 575 C CA . PHE A 1 73 ? -5.178 -4.422 18.031 1.00 93.75 73 PHE A CA 1
ATOM 576 C C . PHE A 1 73 ? -4.195 -3.725 17.088 1.00 93.75 73 PHE A C 1
ATOM 578 O O . PHE A 1 73 ? -3.425 -4.416 16.415 1.00 93.75 73 PHE A O 1
ATOM 585 N N . ILE A 1 74 ? -4.216 -2.394 17.010 1.00 95.56 74 ILE A N 1
ATOM 586 C CA . ILE A 1 74 ? -3.364 -1.661 16.066 1.00 95.56 74 ILE A CA 1
ATOM 587 C C . ILE A 1 74 ? -1.970 -1.371 16.637 1.00 95.56 74 ILE A C 1
ATOM 589 O O . ILE A 1 74 ? -1.002 -1.324 15.880 1.00 95.56 74 ILE A O 1
ATOM 593 N N . ASN A 1 75 ? -1.843 -1.247 17.959 1.00 95.06 75 ASN A N 1
ATOM 594 C CA . ASN A 1 75 ? -0.583 -0.925 18.620 1.00 95.06 75 ASN A CA 1
ATOM 595 C C . ASN A 1 75 ? 0.432 -2.077 18.547 1.00 95.06 75 ASN A C 1
ATOM 597 O O . ASN A 1 75 ? 0.102 -3.246 18.323 1.00 95.06 75 ASN A O 1
ATOM 601 N N . GLY A 1 76 ? 1.709 -1.724 18.729 1.00 90.88 76 GLY A N 1
ATOM 602 C CA . GLY A 1 76 ? 2.827 -2.674 18.729 1.00 90.88 76 GLY A CA 1
ATOM 603 C C . GLY A 1 76 ? 3.212 -3.209 17.346 1.00 90.88 76 GLY A C 1
ATOM 604 O O . GLY A 1 76 ? 4.051 -4.104 17.250 1.00 90.88 76 GLY A O 1
ATOM 605 N N . LYS A 1 77 ? 2.617 -2.677 16.273 1.00 93.75 77 LYS A N 1
ATOM 606 C CA . LYS A 1 77 ? 2.979 -2.976 14.884 1.00 93.75 77 LYS A CA 1
ATOM 607 C C . LYS A 1 77 ? 3.624 -1.756 14.246 1.00 93.75 77 LYS A C 1
ATOM 609 O O . LYS A 1 77 ? 3.282 -0.624 14.578 1.00 93.75 77 LYS A O 1
ATOM 614 N N . THR A 1 78 ? 4.536 -1.995 13.310 1.00 95.19 78 THR A N 1
ATOM 615 C CA . THR A 1 78 ? 4.931 -0.939 12.378 1.00 95.19 78 THR A CA 1
ATOM 616 C C . THR A 1 78 ? 3.781 -0.674 11.397 1.00 95.19 78 THR A C 1
ATOM 618 O O . THR A 1 78 ? 3.016 -1.606 11.113 1.00 95.19 78 THR A O 1
ATOM 621 N N . PRO A 1 79 ? 3.679 0.540 10.832 1.00 94.81 79 PRO A N 1
ATOM 622 C CA . PRO A 1 79 ? 2.664 0.871 9.831 1.00 94.81 79 PRO A CA 1
ATOM 623 C C . PRO A 1 79 ? 2.628 -0.123 8.662 1.00 94.81 79 PRO A C 1
ATOM 625 O O . PRO A 1 79 ? 1.558 -0.609 8.301 1.00 94.81 79 PRO A O 1
ATOM 628 N N . ASP A 1 80 ? 3.793 -0.526 8.141 1.00 95.06 80 ASP A N 1
ATOM 629 C CA . ASP A 1 80 ? 3.907 -1.565 7.112 1.00 95.06 80 ASP A CA 1
ATOM 630 C C . ASP A 1 80 ? 3.337 -2.908 7.569 1.00 95.06 80 ASP A C 1
ATOM 632 O O . ASP A 1 80 ? 2.574 -3.545 6.844 1.00 95.06 80 ASP A O 1
ATOM 636 N N . ALA A 1 81 ? 3.709 -3.362 8.769 1.00 96.62 81 ALA A N 1
ATOM 637 C CA . ALA A 1 81 ? 3.262 -4.651 9.279 1.00 96.62 81 ALA A CA 1
ATOM 638 C C . ALA A 1 81 ? 1.742 -4.670 9.479 1.00 96.62 81 ALA A C 1
ATOM 640 O O . ALA A 1 81 ? 1.095 -5.662 9.137 1.00 96.62 81 ALA A O 1
ATOM 641 N N . LEU A 1 82 ? 1.167 -3.574 9.984 1.00 96.88 82 LEU A N 1
ATOM 642 C CA . LEU A 1 82 ? -0.278 -3.415 10.094 1.00 96.88 82 LEU A CA 1
ATOM 643 C C . LEU A 1 82 ? -0.928 -3.425 8.705 1.00 96.88 82 LEU A C 1
ATOM 645 O O . LEU A 1 82 ? -1.785 -4.271 8.456 1.00 96.88 82 LEU A O 1
ATOM 649 N N . PHE A 1 83 ? -0.474 -2.569 7.789 1.00 97.25 83 PHE A N 1
ATOM 650 C CA . PHE A 1 83 ? -1.006 -2.459 6.431 1.00 97.25 83 PHE A CA 1
ATOM 651 C C . PHE A 1 83 ? -1.017 -3.807 5.700 1.00 97.25 83 PHE A C 1
ATOM 653 O O . PHE A 1 83 ? -2.063 -4.274 5.248 1.00 97.25 83 PHE A O 1
ATOM 660 N N . TYR A 1 84 ? 0.127 -4.495 5.640 1.00 96.75 84 TYR A N 1
ATOM 661 C CA . TYR A 1 84 ? 0.228 -5.769 4.928 1.00 96.75 84 TYR A CA 1
ATOM 662 C C . TYR A 1 84 ? -0.554 -6.903 5.604 1.00 96.75 84 TYR A C 1
ATOM 664 O O . TYR A 1 84 ? -0.950 -7.844 4.916 1.00 96.75 84 TYR A O 1
ATOM 672 N N . SER A 1 85 ? -0.820 -6.820 6.914 1.00 96.38 85 SER A N 1
ATOM 673 C CA . SER A 1 85 ? -1.683 -7.784 7.618 1.00 96.38 85 SER A CA 1
ATOM 674 C C . SER A 1 85 ? -3.174 -7.629 7.294 1.00 96.38 85 SER A C 1
ATOM 676 O O . SER A 1 85 ? -3.963 -8.535 7.565 1.00 96.38 85 SER A O 1
ATOM 678 N N . LEU A 1 86 ? -3.559 -6.489 6.717 1.00 97.06 86 LEU A N 1
ATOM 679 C CA . LEU A 1 86 ? -4.937 -6.122 6.401 1.00 97.06 86 LEU A CA 1
ATOM 680 C C . LEU A 1 86 ? -5.275 -6.299 4.909 1.00 97.06 86 LEU A C 1
ATOM 682 O O . LEU A 1 86 ? -6.402 -6.016 4.512 1.00 97.06 86 LEU A O 1
ATOM 686 N N . LEU A 1 87 ? -4.337 -6.778 4.081 1.00 97.62 87 LEU A N 1
ATOM 687 C CA . LEU A 1 87 ? -4.585 -7.026 2.658 1.00 97.62 87 LEU A CA 1
ATOM 688 C C . LEU A 1 87 ? -5.281 -8.369 2.414 1.00 97.62 87 LEU A C 1
ATOM 690 O O . LEU A 1 87 ? -4.930 -9.406 2.981 1.00 97.62 87 LEU A O 1
ATOM 694 N N . TYR A 1 88 ? -6.237 -8.367 1.493 1.00 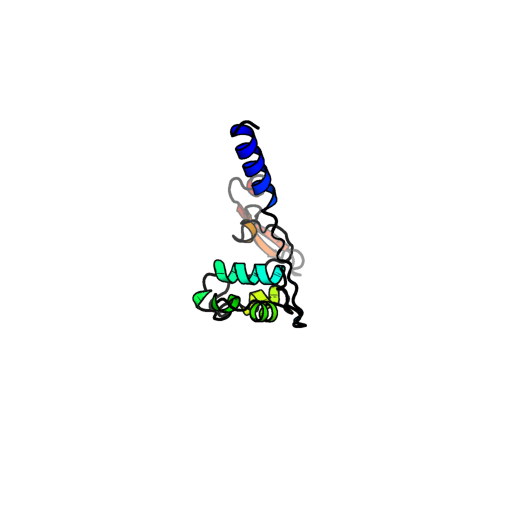97.75 88 TYR A N 1
ATOM 695 C CA . TYR A 1 88 ? -6.959 -9.548 1.056 1.00 97.75 88 TYR A CA 1
ATOM 696 C C . TYR A 1 88 ? -6.140 -10.364 0.051 1.00 97.75 88 TYR A C 1
ATOM 698 O O . TYR A 1 88 ? -6.007 -10.000 -1.115 1.00 97.75 88 TYR A O 1
ATOM 706 N N . GLN A 1 89 ? -5.616 -11.509 0.499 1.00 96.44 89 GLN A N 1
ATOM 707 C CA . GLN A 1 89 ? -4.856 -12.453 -0.332 1.00 96.44 89 GLN A CA 1
ATOM 708 C C . GLN A 1 89 ? -3.769 -11.771 -1.188 1.00 96.44 89 GLN A C 1
ATOM 710 O O . GLN A 1 89 ? -3.771 -11.833 -2.425 1.00 96.44 89 GLN A O 1
ATOM 715 N N . ARG A 1 90 ? -2.838 -11.093 -0.510 1.00 94.75 90 ARG A N 1
ATOM 716 C CA . ARG A 1 90 ? -1.715 -10.396 -1.146 1.00 94.75 90 ARG A CA 1
ATOM 717 C C . ARG A 1 90 ? -0.950 -11.323 -2.101 1.00 94.75 90 ARG A C 1
ATOM 719 O O . ARG A 1 90 ? -0.570 -12.432 -1.736 1.00 94.75 90 ARG A O 1
ATOM 726 N N . GLY A 1 91 ? -0.688 -10.843 -3.312 1.00 92.44 91 GLY A N 1
ATOM 727 C CA . GLY A 1 91 ? 0.045 -11.543 -4.369 1.00 92.44 91 GLY A CA 1
ATOM 728 C C . GLY A 1 91 ? -0.831 -12.382 -5.304 1.00 92.44 91 GLY A C 1
ATOM 729 O O . GLY A 1 91 ? -0.435 -12.611 -6.448 1.00 92.44 91 GLY A O 1
ATOM 730 N N . THR A 1 92 ? -2.031 -12.793 -4.880 1.00 95.12 92 THR A N 1
ATOM 731 C CA . THR A 1 92 ? -2.964 -13.558 -5.725 1.00 95.12 92 THR A CA 1
ATOM 732 C C . THR A 1 92 ? -4.134 -12.702 -6.188 1.00 95.12 92 THR A C 1
ATOM 734 O O . THR A 1 92 ? -4.301 -12.526 -7.396 1.00 95.12 92 THR A O 1
ATOM 737 N N . VAL A 1 93 ? -4.909 -12.149 -5.253 1.00 95.94 93 VAL A N 1
ATOM 738 C CA . VAL A 1 93 ? -6.051 -11.270 -5.545 1.00 95.94 93 VAL A CA 1
ATOM 739 C C . VAL A 1 93 ? -5.600 -9.819 -5.508 1.00 95.94 93 VAL A C 1
ATOM 741 O O . VAL A 1 93 ? -5.729 -9.109 -6.505 1.00 95.94 93 VAL A O 1
ATOM 744 N N . ASP A 1 94 ? -4.997 -9.406 -4.396 1.00 94.88 94 ASP A N 1
ATOM 745 C CA . ASP A 1 94 ? -4.431 -8.073 -4.256 1.00 94.88 94 ASP A CA 1
ATOM 746 C C . ASP A 1 94 ? -2.958 -8.055 -4.669 1.00 94.88 94 ASP A C 1
ATOM 748 O O . ASP A 1 94 ? -2.074 -8.520 -3.946 1.00 94.88 94 ASP A O 1
ATOM 752 N N . LYS A 1 95 ? -2.691 -7.527 -5.865 1.00 92.62 95 LYS A N 1
ATOM 753 C CA . LYS A 1 95 ? -1.340 -7.427 -6.441 1.00 92.62 95 LYS A CA 1
ATOM 754 C C . LYS A 1 95 ? -0.774 -6.012 -6.425 1.00 92.62 95 LYS A C 1
ATOM 756 O O . LYS A 1 95 ? 0.388 -5.835 -6.779 1.00 92.62 95 LYS A O 1
ATOM 761 N N . PHE A 1 96 ? -1.589 -5.020 -6.076 1.00 89.88 96 PHE A N 1
ATOM 762 C CA . PHE A 1 96 ? -1.292 -3.617 -6.362 1.00 89.88 96 PHE A CA 1
ATOM 763 C C . PHE A 1 96 ? -1.263 -2.741 -5.118 1.00 89.88 96 PHE A C 1
ATOM 765 O O . PHE A 1 96 ? -0.761 -1.626 -5.204 1.00 89.88 96 PHE A O 1
ATOM 772 N N . SER A 1 97 ? -1.774 -3.197 -3.975 1.00 93.06 97 SER A N 1
ATOM 773 C CA . SER A 1 97 ? -1.726 -2.404 -2.753 1.00 93.06 97 SER A CA 1
ATOM 774 C C . SER A 1 97 ? -0.332 -2.408 -2.124 1.00 93.06 97 SER A C 1
ATOM 776 O O . SER A 1 97 ? 0.276 -3.450 -1.867 1.00 93.06 97 SER A O 1
ATOM 778 N N . TRP A 1 98 ? 0.165 -1.204 -1.856 1.00 91.50 98 TRP A N 1
ATOM 779 C CA . TRP A 1 98 ? 1.438 -0.925 -1.200 1.00 91.50 98 TRP A CA 1
ATOM 780 C C . TRP A 1 98 ? 1.304 0.345 -0.348 1.00 91.50 98 TRP A C 1
ATOM 782 O O . TRP A 1 98 ? 0.345 1.102 -0.514 1.00 91.50 98 TRP A O 1
ATOM 792 N N . ILE A 1 99 ? 2.250 0.557 0.567 1.00 90.50 99 ILE A N 1
ATOM 793 C CA . ILE A 1 99 ? 2.309 1.725 1.455 1.00 90.50 99 ILE A CA 1
ATOM 794 C C . ILE A 1 99 ? 3.657 2.438 1.289 1.00 90.50 99 ILE A C 1
ATOM 796 O O . ILE A 1 99 ? 4.691 1.785 1.147 1.00 90.50 99 ILE A O 1
ATOM 800 N N . GLU A 1 100 ? 3.625 3.770 1.253 1.00 86.38 100 GLU A N 1
ATOM 801 C CA . GLU A 1 100 ? 4.802 4.641 1.156 1.00 86.38 100 GLU A CA 1
ATOM 802 C C . GLU A 1 100 ? 5.165 5.187 2.540 1.00 86.38 100 GLU A C 1
ATOM 804 O O . GLU A 1 100 ? 4.286 5.647 3.266 1.00 86.38 100 GLU A O 1
ATOM 809 N N . ASN A 1 101 ? 6.459 5.200 2.868 1.00 81.69 101 ASN A N 1
ATOM 810 C CA . ASN A 1 101 ? 6.959 5.572 4.197 1.00 81.69 101 ASN A CA 1
ATOM 811 C C . ASN A 1 101 ? 7.798 6.861 4.199 1.00 81.69 101 ASN A C 1
ATOM 813 O O . ASN A 1 101 ? 8.189 7.341 5.260 1.00 81.69 101 ASN A O 1
ATOM 817 N N . SER A 1 102 ? 8.106 7.433 3.032 1.00 76.19 102 SER A N 1
ATOM 818 C CA . SER A 1 102 ? 9.013 8.586 2.913 1.00 76.19 102 SER A CA 1
ATOM 819 C C . SER A 1 102 ? 8.394 9.944 3.266 1.00 76.19 102 SER A C 1
ATOM 821 O O . SER A 1 102 ? 9.099 10.949 3.222 1.00 76.19 102 SER A O 1
ATOM 823 N N . ASN A 1 103 ? 7.101 10.007 3.614 1.00 69.31 103 ASN A N 1
ATOM 824 C CA . ASN A 1 103 ? 6.336 11.257 3.783 1.00 69.31 103 ASN A CA 1
ATOM 825 C C . ASN A 1 103 ? 6.380 12.190 2.554 1.00 69.31 103 ASN A C 1
ATOM 827 O O . ASN A 1 103 ? 5.957 13.345 2.626 1.00 69.31 103 ASN A O 1
ATOM 831 N N . GLU A 1 104 ? 6.877 11.703 1.416 1.00 73.38 104 GLU A N 1
ATOM 832 C CA . GLU A 1 104 ? 6.874 12.427 0.157 1.00 73.38 104 GLU A CA 1
ATOM 833 C C . GLU A 1 104 ? 5.558 12.187 -0.578 1.00 73.38 104 GLU A C 1
ATOM 835 O O . GLU A 1 104 ? 5.001 11.086 -0.586 1.00 73.38 104 GLU A O 1
ATOM 840 N N . VAL A 1 105 ? 5.068 13.222 -1.260 1.00 71.19 105 VAL A N 1
ATOM 841 C CA . VAL A 1 105 ? 3.910 13.077 -2.140 1.00 71.19 105 VAL A CA 1
ATOM 842 C C . VAL A 1 105 ? 4.292 12.159 -3.301 1.00 71.19 105 VAL A C 1
ATOM 844 O O . VAL A 1 105 ? 5.115 12.501 -4.156 1.00 71.19 105 VAL A O 1
ATOM 847 N N . VAL A 1 106 ? 3.663 10.986 -3.356 1.00 67.25 106 VAL A N 1
ATOM 848 C CA . VAL A 1 106 ? 3.783 10.079 -4.497 1.00 67.25 106 VAL A CA 1
ATOM 849 C C . VAL A 1 106 ? 3.027 10.695 -5.670 1.00 67.25 106 VAL A C 1
ATOM 851 O O . VAL A 1 106 ? 1.803 10.631 -5.760 1.00 67.25 106 VAL A O 1
ATOM 854 N N . ASN A 1 107 ? 3.765 11.321 -6.584 1.00 66.38 107 ASN A N 1
ATOM 855 C CA . ASN A 1 107 ? 3.181 11.875 -7.801 1.00 66.38 107 ASN A CA 1
ATOM 856 C C . ASN A 1 107 ? 2.521 10.773 -8.640 1.00 66.38 107 ASN A C 1
ATOM 858 O O . ASN A 1 107 ? 3.053 9.669 -8.767 1.00 66.38 107 ASN A O 1
ATOM 862 N N . VAL A 1 108 ? 1.411 11.111 -9.303 1.00 61.03 108 VAL A N 1
ATOM 863 C CA . VAL A 1 108 ? 0.660 10.217 -10.208 1.00 61.03 108 VAL A CA 1
ATOM 864 C C . VAL A 1 108 ? 1.542 9.547 -11.265 1.00 61.03 108 VAL A C 1
ATOM 866 O O . VAL A 1 108 ? 1.246 8.437 -11.685 1.00 61.03 108 VAL A O 1
ATOM 869 N N . SER A 1 109 ? 2.657 10.166 -11.658 1.00 58.16 109 SER A N 1
ATOM 870 C CA . SER A 1 109 ? 3.642 9.572 -12.568 1.00 58.16 109 SER A CA 1
ATOM 871 C C . SER A 1 109 ? 4.335 8.327 -12.006 1.00 58.16 109 SER A C 1
ATOM 873 O O . SER A 1 109 ? 4.614 7.408 -12.771 1.00 58.16 109 SER A O 1
ATOM 875 N N . LYS A 1 110 ? 4.581 8.258 -10.689 1.00 59.28 110 LYS A N 1
ATOM 876 C CA . LYS A 1 110 ? 5.099 7.052 -10.021 1.00 59.28 110 LYS A CA 1
ATOM 877 C C . LYS A 1 110 ? 4.034 5.949 -9.955 1.00 59.28 110 LYS A C 1
ATOM 879 O O . LYS A 1 110 ? 4.378 4.779 -10.050 1.00 59.28 110 LYS A O 1
ATOM 884 N N . ILE A 1 111 ? 2.758 6.327 -9.843 1.00 62.94 111 ILE A N 1
ATOM 885 C CA . ILE A 1 111 ? 1.613 5.403 -9.738 1.00 62.94 111 ILE A CA 1
ATOM 886 C C . ILE A 1 111 ? 1.213 4.843 -11.113 1.00 62.94 111 ILE A C 1
ATOM 888 O O . ILE A 1 111 ? 0.883 3.670 -11.233 1.00 62.94 111 ILE A O 1
ATOM 892 N N . ALA A 1 112 ? 1.275 5.667 -12.161 1.00 62.12 112 ALA A N 1
ATOM 893 C CA . ALA A 1 112 ? 0.932 5.307 -13.538 1.00 62.12 112 ALA A CA 1
ATOM 894 C C . ALA A 1 112 ? 2.144 4.848 -14.374 1.00 62.12 112 ALA A C 1
ATOM 896 O O . ALA A 1 112 ? 2.046 4.757 -15.595 1.00 62.12 112 ALA A O 1
ATOM 897 N N . GLU A 1 113 ? 3.291 4.600 -13.733 1.00 56.25 113 GLU A N 1
ATOM 898 C CA . GLU A 1 113 ? 4.531 4.158 -14.382 1.00 56.25 113 GLU A CA 1
ATOM 899 C C . GLU A 1 113 ? 4.965 5.050 -15.569 1.00 56.25 113 GLU A C 1
ATOM 901 O O . GLU A 1 113 ? 5.501 4.586 -16.577 1.00 56.25 113 GLU A O 1
ATOM 906 N N . VAL A 1 114 ? 4.744 6.365 -15.464 1.00 62.38 114 VAL A N 1
ATOM 907 C CA . VAL A 1 114 ? 5.103 7.324 -16.516 1.00 62.38 114 VAL A CA 1
ATOM 908 C C . VAL A 1 114 ? 6.624 7.478 -16.536 1.00 62.38 114 VAL A C 1
ATOM 910 O O . VAL A 1 114 ? 7.205 8.256 -15.777 1.00 62.38 114 VAL A O 1
ATOM 913 N N . LYS A 1 115 ? 7.290 6.717 -17.409 1.00 64.69 115 LYS A N 1
ATOM 914 C CA . LYS A 1 115 ? 8.743 6.785 -17.612 1.00 64.69 115 LYS A CA 1
ATOM 915 C C . LYS A 1 115 ? 9.084 7.889 -18.607 1.00 64.69 115 LYS A C 1
ATOM 917 O O . LYS A 1 115 ? 8.583 7.912 -19.730 1.00 64.69 115 LYS A O 1
ATOM 922 N N . LYS A 1 116 ? 9.989 8.789 -18.218 1.00 68.56 116 LYS A N 1
ATOM 923 C CA . LYS A 1 116 ? 10.587 9.756 -19.144 1.00 68.56 116 LYS A CA 1
ATOM 924 C C . LYS A 1 116 ? 11.575 9.005 -20.041 1.00 68.56 116 LYS A C 1
ATOM 926 O O . LYS A 1 116 ? 12.553 8.461 -19.537 1.00 68.56 116 LYS A O 1
ATOM 931 N N . SER A 1 117 ? 11.313 8.951 -21.345 1.00 81.44 117 SER A N 1
ATOM 932 C CA . SER A 1 117 ? 12.235 8.366 -22.329 1.00 81.44 117 SER A CA 1
ATOM 933 C C . SER A 1 117 ? 12.847 9.457 -23.208 1.00 81.44 117 SER A C 1
ATOM 935 O O . SER A 1 117 ? 12.262 10.527 -23.373 1.00 81.44 117 SER A O 1
ATOM 937 N N . GLY A 1 118 ? 14.020 9.182 -23.784 1.00 83.25 118 GLY A N 1
ATOM 938 C CA . GLY A 1 118 ? 14.647 10.066 -24.772 1.00 83.25 118 GLY A CA 1
ATOM 939 C C . GLY A 1 118 ? 13.946 10.070 -26.136 1.00 83.25 118 GLY A C 1
ATOM 940 O O . GLY A 1 118 ? 14.314 10.866 -26.990 1.00 83.25 118 GLY A O 1
ATOM 941 N N . GLY A 1 119 ? 12.942 9.208 -26.345 1.00 91.38 119 GLY A N 1
ATOM 942 C CA . GLY A 1 119 ? 12.195 9.117 -27.600 1.00 91.38 119 GLY A CA 1
ATOM 943 C C . GLY A 1 119 ? 12.879 8.305 -28.699 1.00 91.38 119 GLY A C 1
ATOM 944 O O . GLY A 1 119 ? 12.597 8.518 -29.871 1.00 91.38 119 GLY A O 1
ATOM 945 N N . PHE A 1 120 ? 13.753 7.363 -28.345 1.00 92.12 120 PHE A N 1
ATOM 946 C CA . PHE A 1 120 ? 14.399 6.467 -29.303 1.00 92.12 120 PHE A CA 1
ATOM 947 C C . PHE A 1 120 ? 14.318 5.008 -28.852 1.00 92.12 120 PHE A C 1
ATOM 949 O O . PHE A 1 120 ? 14.346 4.703 -27.659 1.00 92.12 120 PHE A O 1
ATOM 956 N N . SER A 1 121 ? 14.225 4.103 -29.822 1.00 90.81 121 SER A N 1
ATOM 957 C CA . SER A 1 121 ? 14.361 2.660 -29.633 1.00 90.81 121 SER A CA 1
ATOM 958 C C . SER A 1 121 ? 15.712 2.217 -30.172 1.00 90.81 121 SER A C 1
ATOM 960 O O . SER A 1 121 ? 16.106 2.641 -31.260 1.00 90.81 121 SER A O 1
ATOM 962 N N . TYR A 1 122 ? 16.421 1.366 -29.434 1.00 92.88 122 TYR A N 1
ATOM 963 C CA . TYR A 1 122 ? 17.744 0.895 -29.824 1.00 92.88 122 TYR A CA 1
ATOM 964 C C . TYR A 1 122 ? 17.933 -0.596 -29.539 1.00 92.88 122 TYR A C 1
ATOM 966 O O . TYR A 1 122 ? 17.387 -1.136 -28.578 1.00 92.88 122 TYR A O 1
ATOM 974 N N . GLY A 1 123 ? 18.718 -1.253 -30.389 1.00 91.19 123 GLY A N 1
ATOM 975 C CA . GLY A 1 123 ? 19.282 -2.579 -30.145 1.00 91.19 123 GLY A CA 1
ATOM 976 C C . GLY A 1 123 ? 20.760 -2.458 -29.794 1.00 91.19 123 GLY A C 1
ATOM 977 O O . GLY A 1 123 ? 21.446 -1.587 -30.322 1.00 91.19 123 GLY A O 1
ATOM 978 N N . VAL A 1 124 ? 21.262 -3.310 -28.904 1.00 92.25 124 VAL A N 1
ATOM 979 C CA . VAL A 1 124 ? 22.668 -3.290 -28.482 1.00 92.25 124 VAL A CA 1
ATOM 980 C C . VAL A 1 124 ? 23.395 -4.491 -29.071 1.00 92.25 124 VAL A C 1
ATOM 982 O O . VAL A 1 124 ? 22.941 -5.622 -28.917 1.00 92.25 124 VAL A O 1
ATOM 985 N N . TYR A 1 125 ? 24.525 -4.243 -29.729 1.00 90.62 125 TYR A N 1
ATOM 986 C CA . TYR A 1 125 ? 25.321 -5.263 -30.407 1.00 90.62 125 TYR A CA 1
ATOM 987 C C . TYR A 1 125 ? 26.785 -5.202 -29.961 1.00 90.62 125 TYR A C 1
ATOM 989 O O . TYR A 1 125 ? 27.320 -4.103 -29.787 1.00 90.62 125 TYR A O 1
ATOM 997 N N . PRO A 1 126 ? 27.460 -6.349 -29.785 1.00 90.62 126 PRO A N 1
ATOM 998 C CA . PRO A 1 126 ? 28.880 -6.365 -29.475 1.00 90.62 126 PRO A CA 1
ATOM 999 C C . PRO A 1 126 ? 29.693 -5.827 -30.653 1.00 90.62 126 PRO A C 1
ATOM 1001 O O . PRO A 1 126 ? 29.489 -6.208 -31.805 1.00 90.62 126 PRO A O 1
ATOM 1004 N N . LYS A 1 127 ? 30.624 -4.925 -30.348 1.00 87.62 127 LYS A N 1
ATOM 1005 C CA . LYS A 1 127 ? 31.580 -4.360 -31.306 1.00 87.62 127 LYS A CA 1
ATOM 1006 C C . LYS A 1 127 ? 32.787 -5.265 -31.509 1.00 87.62 127 LYS A C 1
ATOM 1008 O O . LYS A 1 127 ? 33.402 -5.245 -32.571 1.00 87.62 127 LYS A O 1
ATOM 1013 N N . ASP A 1 128 ? 33.162 -5.998 -30.468 1.00 86.06 128 ASP A N 1
ATOM 1014 C CA . ASP A 1 128 ? 34.350 -6.836 -30.433 1.00 86.06 128 ASP A CA 1
ATOM 1015 C C . ASP A 1 128 ? 34.016 -8.283 -30.060 1.00 86.06 128 ASP A C 1
ATOM 1017 O O . ASP A 1 128 ? 32.958 -8.589 -29.511 1.00 86.06 128 ASP A O 1
ATOM 1021 N N . ALA A 1 129 ? 34.951 -9.186 -30.361 1.00 78.31 129 ALA A N 1
ATOM 1022 C CA . ALA A 1 129 ? 34.829 -10.603 -30.024 1.00 78.31 129 ALA A CA 1
ATOM 1023 C C . ALA A 1 129 ? 34.805 -10.852 -28.505 1.00 78.31 129 ALA A C 1
ATOM 1025 O O . ALA A 1 129 ? 34.316 -11.886 -28.060 1.00 78.31 129 ALA A O 1
ATOM 1026 N N . ALA A 1 130 ? 35.312 -9.902 -27.712 1.00 79.81 130 ALA A N 1
ATOM 1027 C CA . ALA A 1 130 ? 35.288 -9.966 -26.257 1.00 79.81 130 ALA A CA 1
ATOM 1028 C C . ALA A 1 130 ? 33.914 -9.588 -25.664 1.00 79.81 130 ALA A C 1
ATOM 1030 O O . ALA A 1 130 ? 33.692 -9.813 -24.478 1.00 79.81 130 ALA A O 1
ATOM 1031 N N . SER A 1 131 ? 32.991 -9.044 -26.470 1.00 76.88 131 SER A N 1
ATOM 1032 C CA . SER A 1 131 ? 31.691 -8.499 -26.049 1.00 76.88 131 SER A CA 1
ATOM 1033 C C . SER A 1 131 ? 31.778 -7.459 -24.921 1.00 76.88 131 SER A C 1
ATOM 1035 O O . SER A 1 131 ? 30.832 -7.297 -24.153 1.00 76.88 131 SER A O 1
ATOM 1037 N N . ILE A 1 132 ? 32.905 -6.745 -24.816 1.00 81.69 132 ILE A N 1
ATOM 1038 C CA . ILE A 1 132 ? 33.123 -5.722 -23.778 1.00 81.69 132 ILE A CA 1
ATOM 1039 C C . ILE A 1 132 ? 32.663 -4.358 -24.287 1.00 81.69 132 ILE A C 1
ATOM 1041 O O . ILE A 1 132 ? 32.003 -3.609 -23.568 1.00 81.69 132 ILE A O 1
ATOM 1045 N N . ASN A 1 133 ? 32.981 -4.033 -25.542 1.00 87.38 133 ASN A N 1
ATOM 1046 C CA . ASN A 1 133 ? 32.486 -2.819 -26.174 1.00 87.38 133 ASN A CA 1
ATOM 1047 C C . ASN A 1 133 ? 31.171 -3.115 -26.895 1.00 87.38 133 ASN A C 1
ATOM 1049 O O . ASN A 1 133 ? 31.110 -3.985 -27.764 1.00 87.38 133 ASN A O 1
ATOM 1053 N N . LEU A 1 134 ? 30.127 -2.360 -26.564 1.00 90.19 134 LEU A N 1
ATOM 1054 C CA . LEU A 1 134 ? 28.801 -2.482 -27.161 1.00 90.19 134 LEU A CA 1
ATOM 1055 C C . LEU A 1 134 ? 28.476 -1.237 -27.997 1.00 90.19 134 LEU A C 1
ATOM 1057 O O . LEU A 1 134 ? 28.870 -0.125 -27.650 1.00 90.19 134 LEU A O 1
ATOM 1061 N N . VAL A 1 135 ? 27.740 -1.417 -29.093 1.00 91.75 135 VAL A N 1
ATOM 1062 C CA . VAL A 1 135 ? 27.193 -0.334 -29.921 1.00 91.75 135 VAL A CA 1
ATOM 1063 C C . VAL A 1 135 ? 25.676 -0.395 -29.861 1.00 91.75 135 VAL A C 1
ATOM 1065 O O . VAL A 1 135 ? 25.087 -1.459 -30.047 1.00 91.75 135 VAL A O 1
ATOM 1068 N N . ALA A 1 136 ? 25.045 0.752 -29.624 1.00 91.81 136 ALA A N 1
ATOM 1069 C CA . ALA A 1 136 ? 23.604 0.901 -29.739 1.00 91.81 136 ALA A CA 1
ATOM 1070 C C . ALA A 1 136 ? 23.246 1.315 -31.173 1.00 91.81 136 ALA A C 1
ATOM 1072 O O . ALA A 1 136 ? 23.652 2.381 -31.634 1.00 91.81 136 ALA A O 1
ATOM 1073 N N . LEU A 1 137 ? 22.490 0.476 -31.874 1.00 92.25 137 LEU A N 1
ATOM 1074 C CA . LEU A 1 137 ? 21.882 0.811 -33.155 1.00 92.25 137 LEU A CA 1
ATOM 1075 C C . LEU A 1 137 ? 20.475 1.347 -32.899 1.00 92.25 137 LEU A C 1
ATOM 1077 O O . LEU A 1 137 ? 19.636 0.638 -32.343 1.00 92.25 137 LEU A O 1
ATOM 1081 N N . ILE A 1 138 ? 20.223 2.594 -33.293 1.00 92.38 138 ILE A N 1
ATOM 1082 C CA . ILE A 1 138 ? 18.9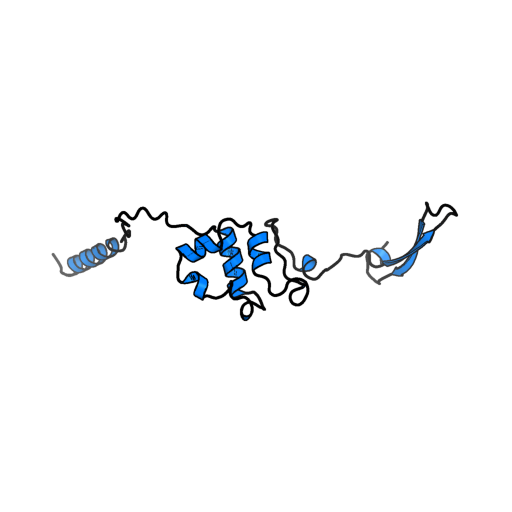02 3.213 -33.174 1.00 92.38 138 ILE A CA 1
ATOM 1083 C C . ILE A 1 138 ? 18.007 2.670 -34.290 1.00 92.38 138 ILE A C 1
ATOM 1085 O O . ILE A 1 138 ? 18.307 2.834 -35.469 1.00 92.38 138 ILE A O 1
ATOM 1089 N N . ASN A 1 139 ? 16.903 2.034 -33.905 1.00 91.69 139 ASN A N 1
ATOM 1090 C CA . ASN A 1 139 ? 15.952 1.407 -34.824 1.00 91.69 139 ASN A CA 1
ATOM 1091 C C . ASN A 1 139 ? 14.715 2.281 -35.075 1.00 91.69 139 ASN A C 1
ATOM 1093 O O . ASN A 1 139 ? 14.001 2.069 -36.052 1.00 91.69 139 ASN A O 1
ATOM 1097 N N . TYR A 1 140 ? 14.428 3.233 -34.183 1.00 92.81 140 TYR A N 1
ATOM 1098 C CA . TYR A 1 140 ? 13.291 4.141 -34.311 1.00 92.81 140 TYR A CA 1
ATOM 1099 C C . TYR A 1 140 ? 13.516 5.416 -33.501 1.00 92.81 140 TYR A C 1
ATOM 1101 O O . TYR A 1 140 ? 14.011 5.346 -32.374 1.00 92.81 140 TYR A O 1
ATOM 1109 N N . VAL A 1 141 ? 13.094 6.556 -34.045 1.00 94.00 141 VAL A N 1
ATOM 1110 C CA . VAL A 1 141 ? 13.076 7.854 -33.360 1.00 94.00 141 VAL A CA 1
ATOM 1111 C C . VAL A 1 141 ? 11.653 8.402 -33.403 1.00 94.00 141 VAL A C 1
ATOM 1113 O O . VAL A 1 141 ? 11.004 8.397 -34.446 1.00 94.00 141 VAL A O 1
ATOM 1116 N N . VAL A 1 142 ? 11.152 8.836 -32.250 1.00 94.12 142 VAL A N 1
ATOM 1117 C CA . VAL A 1 142 ? 9.830 9.447 -32.104 1.00 94.12 142 VAL A CA 1
ATOM 1118 C C . VAL A 1 142 ? 9.907 10.899 -32.601 1.00 94.12 142 VAL A C 1
ATOM 1120 O O . VAL A 1 142 ? 10.694 11.662 -32.034 1.00 94.12 142 VAL A O 1
ATOM 1123 N N . PRO A 1 143 ? 9.093 11.314 -33.591 1.00 92.81 143 PRO A N 1
ATOM 1124 C CA . PRO A 1 143 ? 9.087 12.695 -34.077 1.00 92.81 143 PRO A CA 1
ATOM 1125 C C . PRO A 1 143 ? 8.788 13.707 -32.965 1.00 92.81 143 PRO A C 1
ATOM 1127 O O . PRO A 1 143 ? 7.893 13.491 -32.145 1.00 92.81 143 PRO A O 1
ATOM 1130 N N . GLY A 1 144 ? 9.536 14.809 -32.933 1.00 90.31 144 GLY A N 1
ATOM 1131 C CA . GLY A 1 144 ? 9.415 15.859 -31.917 1.00 90.31 144 GLY A CA 1
ATOM 1132 C C . GLY A 1 144 ? 9.937 15.475 -30.526 1.00 90.31 144 GLY A C 1
ATOM 1133 O O . GLY A 1 144 ? 9.692 16.198 -29.559 1.00 90.31 144 GLY A O 1
ATOM 1134 N N . SER A 1 145 ? 10.632 14.342 -30.394 1.00 91.38 145 SER A N 1
ATOM 1135 C CA . SER A 1 145 ? 11.282 13.940 -29.144 1.00 91.38 145 SER A CA 1
ATOM 1136 C C . SER A 1 145 ? 12.687 14.529 -28.999 1.00 91.38 145 SER A C 1
ATOM 1138 O O . SER A 1 145 ? 13.258 15.055 -29.948 1.00 91.38 145 SER A O 1
ATOM 1140 N N . ALA A 1 146 ? 13.285 14.397 -27.812 1.00 90.56 146 ALA A N 1
ATOM 1141 C CA . ALA A 1 146 ? 14.657 14.850 -27.584 1.00 90.56 146 ALA A CA 1
ATOM 1142 C C . ALA A 1 146 ? 15.675 14.178 -28.525 1.00 90.56 146 ALA A C 1
ATOM 1144 O O . ALA A 1 146 ? 16.649 14.819 -28.891 1.00 90.56 146 ALA A O 1
ATOM 1145 N N . ALA A 1 147 ? 15.444 12.926 -28.934 1.00 91.25 147 ALA A N 1
ATOM 1146 C CA . ALA A 1 147 ? 16.296 12.230 -29.897 1.00 91.25 147 ALA A CA 1
ATOM 1147 C C . ALA A 1 147 ? 16.110 12.684 -31.349 1.00 91.25 147 ALA A C 1
ATOM 1149 O O . ALA A 1 147 ? 17.029 12.522 -32.138 1.00 91.25 147 ALA A O 1
ATOM 1150 N N . ASP A 1 148 ? 14.949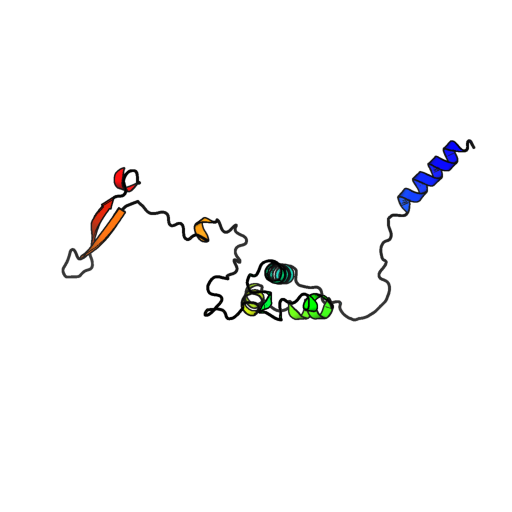 13.237 -31.702 1.00 93.00 148 ASP A N 1
ATOM 1151 C CA . ASP A 1 148 ? 14.708 13.831 -33.027 1.00 93.00 148 ASP A CA 1
ATOM 1152 C C . ASP A 1 148 ? 15.366 15.216 -33.152 1.00 93.00 148 ASP A C 1
ATOM 1154 O O . ASP A 1 148 ? 15.705 15.670 -34.239 1.00 93.00 148 ASP A O 1
ATOM 1158 N N . LEU A 1 149 ? 15.555 15.889 -32.013 1.00 91.88 149 LEU A N 1
ATOM 1159 C CA . LEU A 1 149 ? 16.140 17.227 -31.917 1.00 91.88 149 LEU A CA 1
ATOM 1160 C C . LEU A 1 149 ? 17.662 17.230 -31.674 1.00 91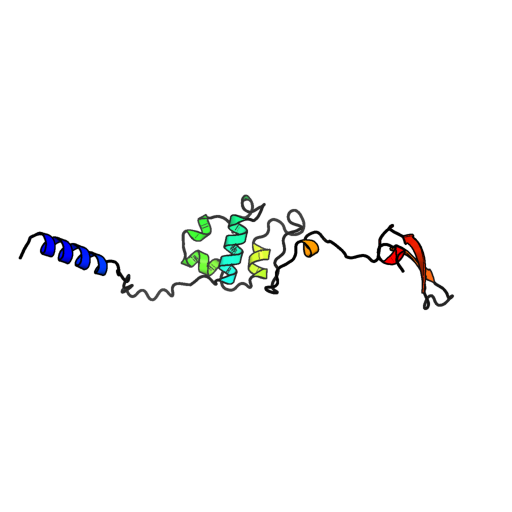.88 149 LEU A C 1
ATOM 1162 O O . LEU A 1 149 ? 18.246 18.314 -31.613 1.00 91.88 149 LEU A O 1
ATOM 1166 N N . ALA A 1 150 ? 18.273 16.059 -31.464 1.00 84.19 150 ALA A N 1
ATOM 1167 C CA . ALA A 1 150 ? 19.694 15.884 -31.144 1.00 84.19 150 ALA A CA 1
ATOM 1168 C C . ALA A 1 150 ? 20.547 15.690 -32.404 1.00 84.19 150 ALA A C 1
ATOM 1170 O O . ALA A 1 150 ? 21.669 16.246 -32.424 1.00 84.19 150 ALA A O 1
#